Protein AF-A0A382TV69-F1 (afdb_monomer)

Foldseek 3Di:
DDDDDDDPPDDPPPPPCPDPPVQADADPVREHDFFPFPFPVNDDQFWFFAQDPQNVPADVVGDGDDGGTRTDGPVDDGDDGHHDDDDLVVVDDPVCVVPPVDPVVQVVSQVVRCQVRVCVRVVDHPVPDPDDDDGDTDDD

Radius of gyration: 22.41 Å; Cα contacts (8 Å, |Δi|>4): 155; chains: 1; bounding box: 39×82×54 Å

Secondary structure (DSSP, 8-state):
----------------------PPPB-TTS-B---S-EETTT--TT-EEEPPHHHHTPPTTS-----EEEE--TTS--SEE------GGGTS-HHHHSS---HHHHHHHHHHHHHHHHHHHHSS-TTT--PPP-------

Sequence (140 aa):
MIRPRTVIYMLIAVFVACGFVDDADRAESGDLVSAEDSDAFSMRVGDCFDNSSDMSQAQPGGGAVVEEMAAIPCSEPHDNELFAVFNLSDRLPYLALERFPGEEGIESFSGDGCFERFESFIGISYEESTLLVRMLYPTA

Organism: NCBI:txid408172

Mean predicted aligned error: 11.65 Å

Solvent-accessible surface area (backbone atoms only — not comparable to full-atom values): 9233 Å² total; per-residue (Å²): 141,80,84,81,81,86,78,81,83,77,82,79,80,78,81,74,83,65,77,86,70,85,69,63,55,58,43,97,88,66,47,45,69,57,40,86,65,32,40,58,86,71,67,48,72,74,41,23,23,41,79,28,77,46,60,69,65,34,46,94,96,52,80,55,80,66,63,55,35,36,39,38,42,71,93,48,97,66,79,42,66,36,74,71,82,81,65,65,72,82,71,43,56,70,74,47,70,79,41,81,66,49,69,70,44,51,50,52,55,46,47,56,52,44,61,75,42,41,32,81,65,73,74,50,52,68,90,81,45,92,73,82,90,82,74,86,74,90,82,136

Structure (mmCIF, N/CA/C/O backbone):
data_AF-A0A382TV69-F1
#
_entry.id   AF-A0A382TV69-F1
#
loop_
_atom_site.group_PDB
_atom_site.id
_atom_site.type_symbol
_atom_site.label_atom_id
_atom_site.label_alt_id
_atom_site.label_comp_id
_atom_site.label_asym_id
_atom_site.label_entity_id
_atom_site.label_seq_id
_atom_site.pdbx_PDB_ins_code
_atom_site.Cartn_x
_atom_site.Cartn_y
_atom_site.Cartn_z
_atom_site.occupancy
_atom_site.B_iso_or_equiv
_atom_site.auth_seq_id
_atom_site.auth_comp_id
_atom_site.auth_asym_id
_atom_site.auth_atom_id
_atom_site.pdbx_PDB_model_num
ATOM 1 N N . MET A 1 1 ? 16.737 -66.110 33.313 1.00 41.03 1 MET A N 1
ATOM 2 C CA . MET A 1 1 ? 17.701 -65.006 33.528 1.00 41.03 1 MET A CA 1
ATOM 3 C C . MET A 1 1 ? 18.198 -64.533 32.169 1.00 41.03 1 MET A C 1
ATOM 5 O O . MET A 1 1 ? 19.041 -65.188 31.575 1.00 41.03 1 MET A O 1
ATOM 9 N N . ILE A 1 2 ? 17.610 -63.458 31.641 1.00 48.91 2 ILE A N 1
ATOM 10 C CA . ILE A 1 2 ? 17.919 -62.869 30.328 1.00 48.91 2 ILE A CA 1
ATOM 11 C C . ILE A 1 2 ? 18.450 -61.462 30.621 1.00 48.91 2 ILE A C 1
ATOM 13 O O . ILE A 1 2 ? 17.760 -60.678 31.267 1.00 48.91 2 ILE A O 1
ATOM 17 N N . ARG A 1 3 ? 19.699 -61.167 30.240 1.00 52.31 3 ARG A N 1
ATOM 18 C CA . ARG A 1 3 ? 20.312 -59.840 30.427 1.00 52.31 3 ARG A CA 1
ATOM 19 C C . ARG A 1 3 ? 19.644 -58.828 29.479 1.00 52.31 3 ARG A C 1
ATOM 21 O O . ARG A 1 3 ? 19.656 -59.086 28.273 1.00 52.31 3 ARG A O 1
ATOM 28 N N . PRO A 1 4 ? 19.088 -57.701 29.964 1.00 51.34 4 PRO A N 1
ATOM 29 C CA . PRO A 1 4 ? 18.560 -56.664 29.087 1.00 51.34 4 PRO A CA 1
ATOM 30 C C . PRO A 1 4 ? 19.718 -55.968 28.363 1.00 51.34 4 PRO A C 1
ATOM 32 O O . PRO A 1 4 ? 20.717 -55.584 28.969 1.00 51.34 4 PRO A O 1
ATOM 35 N N . ARG A 1 5 ? 19.597 -55.861 27.039 1.00 55.62 5 ARG A N 1
ATOM 36 C CA . ARG A 1 5 ? 20.531 -55.132 26.182 1.00 55.62 5 ARG A CA 1
ATOM 37 C C . ARG A 1 5 ? 20.309 -53.637 26.410 1.00 55.62 5 ARG A C 1
ATOM 39 O O . ARG A 1 5 ? 19.260 -53.121 26.045 1.00 55.62 5 ARG A O 1
ATOM 46 N N . THR A 1 6 ? 21.274 -52.966 27.030 1.00 50.75 6 THR A N 1
ATOM 47 C CA . THR A 1 6 ? 21.299 -51.508 27.175 1.00 50.75 6 THR A CA 1
ATOM 48 C C . THR A 1 6 ? 21.385 -50.876 25.787 1.00 50.75 6 THR A C 1
ATOM 50 O O . THR A 1 6 ? 22.434 -50.922 25.148 1.00 50.75 6 THR A O 1
ATOM 53 N N . VAL A 1 7 ? 20.273 -50.334 25.292 1.00 54.97 7 VAL A N 1
ATOM 54 C CA . VAL A 1 7 ? 20.245 -49.529 24.067 1.00 54.97 7 VAL A CA 1
ATOM 55 C C . VAL A 1 7 ? 20.576 -48.098 24.477 1.00 54.97 7 VAL A C 1
ATOM 57 O O . VAL A 1 7 ? 19.777 -47.427 25.125 1.00 54.97 7 VAL A O 1
ATOM 60 N N . ILE A 1 8 ? 21.795 -47.663 24.165 1.00 56.03 8 ILE A N 1
ATOM 61 C CA . ILE A 1 8 ? 22.240 -46.279 24.335 1.00 56.03 8 ILE A CA 1
ATOM 62 C C . ILE A 1 8 ? 21.606 -45.482 23.191 1.00 56.03 8 ILE A C 1
ATOM 64 O O . ILE A 1 8 ? 22.051 -45.580 22.049 1.00 56.03 8 ILE A O 1
ATOM 68 N N . TYR A 1 9 ? 20.539 -44.737 23.479 1.00 47.44 9 TYR A N 1
ATOM 69 C CA . TYR A 1 9 ? 19.987 -43.764 22.539 1.00 47.44 9 TYR A CA 1
ATOM 70 C C . TYR A 1 9 ? 20.957 -42.582 22.457 1.00 47.44 9 TYR A C 1
ATOM 72 O O . TYR A 1 9 ? 21.013 -41.741 23.351 1.00 47.44 9 TYR A O 1
ATOM 80 N N . MET A 1 10 ? 21.780 -42.564 21.410 1.00 49.72 10 MET A N 1
ATOM 81 C CA . MET A 1 10 ? 22.646 -41.434 21.095 1.00 49.72 10 MET A CA 1
ATOM 82 C C . MET A 1 10 ? 21.765 -40.283 20.590 1.00 49.72 10 MET A C 1
ATOM 84 O O . MET A 1 10 ? 21.043 -40.434 19.606 1.00 49.72 10 MET A O 1
ATOM 88 N N . LEU A 1 11 ? 21.803 -39.159 21.308 1.00 52.38 11 LEU A N 1
ATOM 89 C CA . LEU A 1 11 ? 21.177 -37.887 20.951 1.00 52.38 11 LEU A CA 1
ATOM 90 C C . LEU A 1 11 ? 21.610 -37.456 19.543 1.00 52.38 11 LEU A C 1
ATOM 92 O O . LEU A 1 11 ? 22.775 -37.124 19.333 1.00 52.38 11 LEU A O 1
ATOM 96 N N . ILE A 1 12 ? 20.669 -37.404 18.601 1.00 55.09 12 ILE A N 1
ATOM 97 C CA . ILE A 1 12 ? 20.828 -36.600 17.389 1.00 55.09 12 ILE A CA 1
ATOM 98 C C . ILE A 1 12 ? 20.207 -35.243 17.713 1.00 55.09 12 ILE A C 1
ATOM 100 O O . ILE A 1 12 ? 19.005 -35.043 17.558 1.00 55.09 12 ILE A O 1
ATOM 104 N N . ALA A 1 13 ? 21.024 -34.319 18.216 1.00 55.62 13 ALA A N 1
ATOM 105 C CA . ALA A 1 13 ? 20.679 -32.908 18.166 1.00 55.62 13 ALA A CA 1
ATOM 106 C C . ALA A 1 13 ? 20.766 -32.490 16.693 1.00 55.62 13 ALA A C 1
ATOM 108 O O . ALA A 1 13 ? 21.853 -32.242 16.172 1.00 55.62 13 ALA A O 1
ATOM 109 N N . VAL A 1 14 ? 19.631 -32.497 15.994 1.00 52.53 14 VAL A N 1
ATOM 110 C CA . VAL A 1 14 ? 19.541 -31.894 14.666 1.00 52.53 14 VAL A CA 1
ATOM 111 C C . VAL A 1 14 ? 19.596 -30.385 14.883 1.00 52.53 14 VAL A C 1
ATOM 113 O O . VAL A 1 14 ? 18.590 -29.752 15.184 1.00 52.53 14 VAL A O 1
ATOM 116 N N . PHE A 1 15 ? 20.792 -29.813 14.778 1.00 50.78 15 PHE A N 1
ATOM 117 C CA . PHE A 1 15 ? 20.964 -28.374 14.618 1.00 50.78 15 PHE A CA 1
ATOM 118 C C . PHE A 1 15 ? 20.498 -28.019 13.200 1.00 50.78 15 PHE A C 1
ATOM 120 O O . PHE A 1 15 ? 21.290 -27.962 12.260 1.00 50.78 15 PHE A O 1
ATOM 127 N N . VAL A 1 16 ? 19.185 -27.854 13.022 1.00 61.22 16 VAL A N 1
ATOM 128 C CA . VAL A 1 16 ? 18.656 -27.138 11.861 1.00 61.22 16 VAL A CA 1
ATOM 129 C C . VAL A 1 16 ? 18.934 -25.665 12.125 1.00 61.22 16 VAL A C 1
ATOM 131 O O . VAL A 1 16 ? 18.150 -24.980 12.769 1.00 61.22 16 VAL A O 1
ATOM 134 N N . ALA A 1 17 ? 20.083 -25.187 11.657 1.00 55.72 17 ALA A N 1
ATOM 135 C CA . ALA A 1 17 ? 20.299 -23.764 11.445 1.00 55.72 17 ALA A CA 1
ATOM 136 C C . ALA A 1 17 ? 19.480 -23.338 10.213 1.00 55.72 17 ALA A C 1
ATOM 138 O O . ALA A 1 17 ? 20.026 -23.103 9.138 1.00 55.72 17 ALA A O 1
ATOM 139 N N . CYS A 1 18 ? 18.152 -23.319 10.344 1.00 51.50 18 CYS A N 1
ATOM 140 C CA . CYS A 1 18 ? 17.340 -22.430 9.524 1.00 51.50 18 CYS A CA 1
ATOM 141 C C . CYS A 1 18 ? 17.594 -21.036 10.089 1.00 51.50 18 CYS A C 1
ATOM 143 O O . CYS A 1 18 ? 17.566 -20.867 11.307 1.00 51.50 18 CYS A O 1
ATOM 145 N N . GLY A 1 19 ? 17.956 -20.092 9.220 1.00 44.88 19 GLY A N 1
ATOM 146 C CA . GLY A 1 19 ? 18.235 -18.720 9.619 1.00 44.88 19 GLY A CA 1
ATOM 147 C C . GLY A 1 19 ? 17.136 -18.204 10.538 1.00 44.88 19 GLY A C 1
ATOM 148 O O . GLY A 1 19 ? 15.959 -18.466 10.298 1.00 44.88 19 GLY A O 1
ATOM 149 N N . PHE A 1 20 ? 17.544 -17.517 11.598 1.00 47.50 20 PHE A N 1
ATOM 150 C CA . PHE A 1 20 ? 16.649 -16.651 12.341 1.00 47.50 20 PHE A CA 1
ATOM 151 C C . PHE A 1 20 ? 16.205 -15.562 11.361 1.00 47.50 20 PHE A C 1
ATOM 153 O O . PHE A 1 20 ? 16.911 -14.588 11.133 1.00 47.50 20 PHE A O 1
ATOM 160 N N . VAL A 1 21 ? 15.113 -15.834 10.653 1.00 52.97 21 VAL A N 1
ATOM 161 C CA . VAL A 1 21 ? 14.212 -14.790 10.197 1.00 52.97 21 VAL A CA 1
ATOM 162 C C . VAL A 1 21 ? 13.468 -14.435 11.473 1.00 52.97 21 VAL A C 1
ATOM 164 O O . VAL A 1 21 ? 12.752 -15.290 11.997 1.00 52.97 21 VAL A O 1
ATOM 167 N N . ASP A 1 22 ? 13.742 -13.262 12.035 1.00 54.28 22 ASP A N 1
ATOM 168 C CA . ASP A 1 22 ? 12.869 -12.670 13.045 1.00 54.28 22 ASP A CA 1
ATOM 169 C C . ASP A 1 22 ? 11.506 -12.465 12.359 1.00 54.28 22 ASP A C 1
ATOM 171 O O . ASP A 1 22 ? 11.298 -11.503 11.626 1.00 54.28 22 ASP A O 1
ATOM 175 N N . ASP A 1 23 ? 10.618 -13.460 12.455 1.00 59.31 23 ASP A N 1
ATOM 176 C CA . ASP A 1 23 ? 9.214 -13.288 12.078 1.00 59.31 23 ASP A CA 1
ATOM 177 C C . ASP A 1 23 ? 8.591 -12.453 13.193 1.00 59.31 23 ASP A C 1
ATOM 179 O O . ASP A 1 23 ? 8.767 -12.775 14.370 1.00 59.31 23 ASP A O 1
ATOM 183 N N . ALA A 1 24 ? 7.900 -11.378 12.825 1.00 68.81 24 ALA A N 1
ATOM 184 C CA . ALA A 1 24 ? 7.227 -10.526 13.791 1.00 68.81 24 ALA A CA 1
ATOM 185 C C . ALA A 1 24 ? 6.296 -11.356 14.698 1.00 68.81 24 ALA A C 1
ATOM 187 O O . ALA A 1 24 ? 5.618 -12.276 14.226 1.00 68.81 24 ALA A O 1
ATOM 188 N N . ASP A 1 25 ? 6.256 -11.037 15.994 1.00 73.38 25 ASP A N 1
ATOM 189 C CA . ASP A 1 25 ? 5.463 -11.782 16.974 1.00 73.38 25 ASP A CA 1
ATOM 190 C C . ASP A 1 25 ? 3.964 -11.702 16.635 1.00 73.38 25 ASP A C 1
ATOM 192 O O . ASP A 1 25 ? 3.361 -10.623 16.606 1.00 73.38 25 ASP A O 1
ATOM 196 N N . ARG A 1 26 ? 3.342 -12.864 16.383 1.00 78.56 26 ARG A N 1
ATOM 197 C CA . ARG A 1 26 ? 1.942 -12.986 15.935 1.00 78.56 26 ARG A CA 1
ATOM 198 C C . ARG A 1 26 ? 1.070 -13.789 16.890 1.00 78.56 26 ARG A C 1
ATOM 200 O O . ARG A 1 26 ? 1.485 -14.804 17.450 1.00 78.56 26 ARG A O 1
ATOM 207 N N . ALA A 1 27 ? -0.174 -13.345 17.038 1.00 69.50 27 ALA A N 1
ATOM 208 C CA . ALA A 1 27 ? -1.217 -14.039 17.774 1.00 69.50 27 ALA A CA 1
ATOM 209 C C . ALA A 1 27 ? -1.699 -15.268 16.993 1.00 69.50 27 ALA A C 1
ATOM 211 O O . ALA A 1 27 ? -1.467 -15.408 15.793 1.00 69.50 27 ALA A O 1
ATOM 212 N N . GLU A 1 28 ? -2.453 -16.145 17.660 1.00 71.88 28 GLU A N 1
ATOM 213 C CA . GLU A 1 28 ? -3.103 -17.286 17.000 1.00 71.88 28 GLU A CA 1
ATOM 214 C C . GLU A 1 28 ? -4.068 -16.841 15.882 1.00 71.88 28 GLU A C 1
ATOM 216 O O . GLU A 1 28 ? -4.246 -17.559 14.900 1.00 71.88 28 GLU A O 1
ATOM 221 N N . SER A 1 29 ? -4.652 -15.643 15.998 1.00 69.56 29 SER A N 1
ATOM 222 C CA . SER A 1 29 ? -5.494 -15.034 14.961 1.00 69.56 29 SER A CA 1
ATOM 223 C C . SER A 1 29 ? -4.724 -14.616 13.703 1.00 69.56 29 SER A C 1
ATOM 225 O O . SER A 1 29 ? -5.347 -14.431 12.661 1.00 69.56 29 SER A O 1
ATOM 227 N N . GLY A 1 30 ? -3.393 -14.510 13.776 1.00 71.12 30 GLY A N 1
ATOM 228 C CA . GLY A 1 30 ? -2.520 -14.004 12.712 1.00 71.12 30 GLY A CA 1
ATOM 229 C C . GLY A 1 30 ? -2.105 -12.539 12.885 1.00 71.12 30 GLY A C 1
ATOM 230 O O . GLY A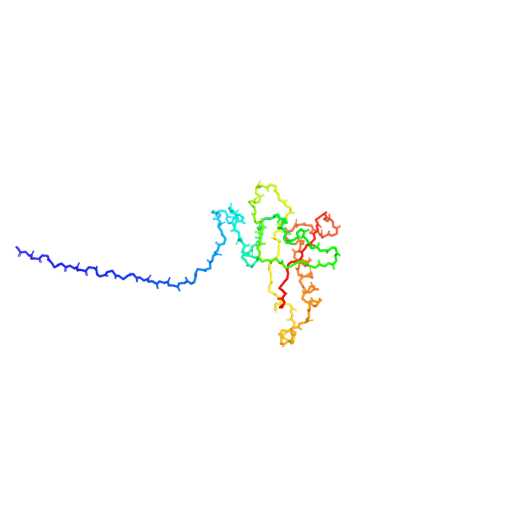 1 30 ? -1.137 -12.116 12.248 1.00 71.12 30 GLY A O 1
ATOM 231 N N . ASP A 1 31 ? -2.779 -11.811 13.778 1.00 67.19 31 ASP A N 1
ATOM 232 C CA . ASP A 1 31 ? -2.521 -10.396 14.061 1.00 67.19 31 ASP A CA 1
ATOM 233 C C . ASP A 1 31 ? -1.166 -10.194 14.755 1.00 67.19 31 ASP A C 1
ATOM 235 O O . ASP A 1 31 ? -0.733 -11.038 15.546 1.00 67.19 31 ASP A O 1
ATOM 239 N N . LEU A 1 32 ? -0.508 -9.063 14.494 1.00 73.25 32 LEU A N 1
ATOM 240 C CA . LEU A 1 32 ? 0.720 -8.661 15.190 1.00 73.25 32 LEU A CA 1
ATOM 241 C C . LEU A 1 32 ? 0.435 -8.322 16.661 1.00 73.25 32 LEU A C 1
ATOM 243 O O . LEU A 1 32 ? -0.537 -7.629 16.963 1.00 73.25 32 LEU A O 1
ATOM 247 N N . VAL A 1 33 ? 1.268 -8.830 17.581 1.00 64.50 33 VAL A N 1
ATOM 248 C CA . VAL A 1 33 ? 1.054 -8.711 19.042 1.00 64.50 33 VAL A CA 1
ATOM 249 C C . VAL A 1 33 ? 1.860 -7.572 19.664 1.00 64.50 33 VAL A C 1
ATOM 251 O O . 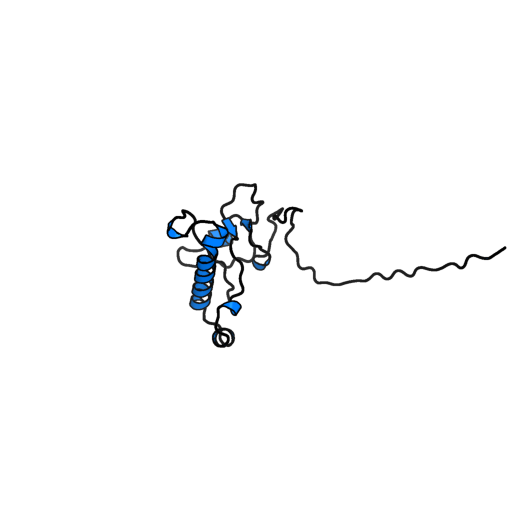VAL A 1 33 ? 1.415 -7.005 20.662 1.00 64.50 33 VAL A O 1
ATOM 254 N N . SER A 1 34 ? 3.009 -7.198 19.092 1.00 61.44 34 SER A N 1
ATOM 255 C CA . SER A 1 34 ? 3.733 -5.987 19.495 1.00 61.44 34 SER A CA 1
ATOM 256 C C . SER A 1 34 ? 4.676 -5.444 18.422 1.00 61.44 34 SER A C 1
ATOM 258 O O . SER A 1 34 ? 5.118 -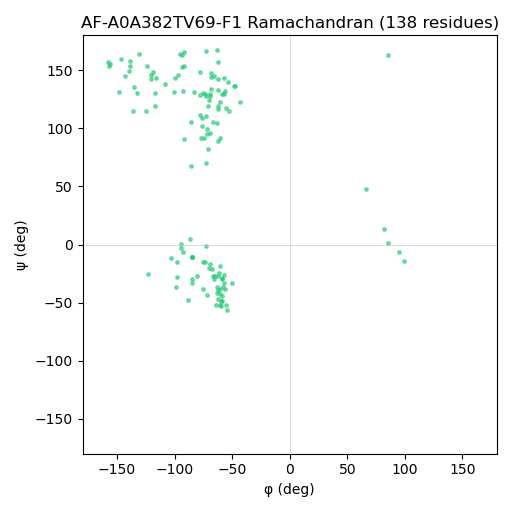6.157 17.525 1.00 61.44 34 SER A O 1
ATOM 260 N N . ALA A 1 35 ? 4.947 -4.147 18.574 1.00 55.66 35 ALA A N 1
ATOM 261 C CA . ALA A 1 35 ? 5.561 -3.218 17.629 1.00 55.66 35 ALA A CA 1
ATOM 262 C C . ALA A 1 35 ? 7.095 -3.175 17.637 1.00 55.66 35 ALA A C 1
ATOM 264 O O . ALA A 1 35 ? 7.660 -2.282 17.013 1.00 55.66 35 ALA A O 1
ATOM 265 N N . GLU A 1 36 ? 7.770 -4.025 18.412 1.00 53.66 36 GLU A N 1
ATOM 266 C CA . GLU A 1 36 ? 9.232 -3.957 18.492 1.00 53.66 36 GLU A CA 1
ATOM 267 C C . GLU A 1 36 ? 9.807 -4.593 17.217 1.00 53.66 36 GLU A C 1
ATOM 269 O O . GLU A 1 36 ? 9.974 -5.805 17.121 1.00 53.66 36 GLU A O 1
ATOM 274 N N . ASP A 1 37 ? 10.020 -3.727 16.224 1.00 54.62 37 ASP A N 1
ATOM 275 C CA . ASP A 1 37 ? 10.824 -3.923 15.020 1.00 54.62 37 ASP A CA 1
ATOM 276 C C . ASP A 1 37 ? 10.283 -4.972 14.039 1.00 54.62 37 ASP A C 1
ATOM 278 O O . ASP A 1 37 ? 11.017 -5.818 13.523 1.00 54.62 37 ASP A O 1
ATOM 282 N N . SER A 1 38 ? 8.984 -4.907 13.715 1.00 69.56 38 SER A N 1
ATOM 283 C CA . SER A 1 38 ? 8.508 -5.614 12.523 1.00 69.56 38 SER A CA 1
ATOM 284 C C . SER A 1 38 ? 9.118 -4.951 11.289 1.00 69.56 38 SER A C 1
ATOM 286 O O . SER A 1 38 ? 8.719 -3.849 10.901 1.00 69.56 38 SER A O 1
ATOM 288 N N . ASP A 1 39 ? 10.101 -5.628 10.700 1.00 83.88 39 ASP A N 1
ATOM 289 C CA . ASP A 1 39 ? 10.726 -5.268 9.431 1.00 83.88 39 ASP A CA 1
ATOM 290 C C . ASP A 1 39 ? 9.645 -4.968 8.380 1.00 83.88 39 ASP A C 1
ATOM 292 O O . ASP A 1 39 ? 8.652 -5.699 8.267 1.00 83.88 39 ASP A O 1
ATOM 296 N N . ALA A 1 40 ? 9.821 -3.897 7.606 1.00 85.00 40 ALA A N 1
ATOM 297 C CA . ALA A 1 40 ? 8.831 -3.444 6.631 1.00 85.00 40 ALA A CA 1
ATOM 298 C C . ALA A 1 40 ? 8.468 -4.519 5.589 1.00 85.00 40 ALA A C 1
ATOM 300 O O . ALA A 1 40 ? 7.347 -4.527 5.075 1.00 85.00 40 ALA A O 1
ATOM 301 N N . PHE A 1 41 ? 9.369 -5.466 5.308 1.00 85.75 41 PHE A N 1
ATOM 302 C CA . PHE A 1 41 ? 9.128 -6.593 4.407 1.00 85.75 41 PHE A CA 1
ATOM 303 C C . PHE A 1 41 ? 8.443 -7.791 5.084 1.00 85.75 41 PHE A C 1
ATOM 305 O O . PHE A 1 41 ? 7.990 -8.701 4.386 1.00 85.75 41 PHE A O 1
ATOM 312 N N . SER A 1 42 ? 8.333 -7.810 6.414 1.00 86.19 42 SER A N 1
ATOM 313 C CA . SER A 1 42 ? 7.633 -8.856 7.179 1.00 86.19 42 SER A CA 1
ATOM 314 C C . SER A 1 42 ? 6.120 -8.623 7.318 1.00 86.19 42 SER A C 1
ATOM 316 O O . SER A 1 42 ? 5.383 -9.529 7.734 1.00 86.19 42 SER A O 1
ATOM 318 N N . MET A 1 43 ? 5.652 -7.426 6.949 1.00 86.94 43 MET A N 1
ATOM 319 C CA . MET A 1 43 ? 4.245 -7.035 7.016 1.00 86.94 43 MET A CA 1
ATOM 320 C C . MET A 1 43 ? 3.378 -7.846 6.046 1.00 86.94 43 MET A C 1
ATOM 322 O O . MET A 1 43 ? 3.780 -8.200 4.934 1.00 86.94 43 MET A O 1
ATOM 326 N N . ARG A 1 44 ? 2.147 -8.132 6.463 1.00 90.56 44 ARG A N 1
ATOM 327 C CA . ARG A 1 44 ? 1.170 -8.944 5.735 1.00 90.56 44 ARG A CA 1
ATOM 328 C C . ARG A 1 44 ? -0.117 -8.158 5.535 1.00 90.56 44 ARG A C 1
ATOM 330 O O . ARG A 1 44 ? -0.438 -7.243 6.285 1.00 90.56 44 ARG A O 1
ATOM 337 N N . VAL A 1 45 ? -0.856 -8.512 4.485 1.00 94.31 45 VAL A N 1
ATOM 338 C CA . VAL A 1 45 ? -2.181 -7.927 4.244 1.00 94.31 45 VAL A CA 1
ATOM 339 C C . VAL A 1 45 ? -3.071 -8.178 5.468 1.00 94.31 45 VAL A C 1
ATOM 341 O O . VAL A 1 45 ? -3.173 -9.321 5.911 1.00 94.31 45 VAL A O 1
ATOM 344 N N . GLY A 1 46 ? -3.703 -7.122 5.978 1.00 93.06 46 GLY A N 1
ATOM 345 C CA . GLY A 1 46 ? -4.487 -7.099 7.212 1.00 93.06 46 GLY A CA 1
ATOM 346 C C . GLY A 1 46 ? -3.714 -6.635 8.451 1.00 93.06 46 GLY A C 1
ATOM 347 O O . GLY A 1 46 ? -4.325 -6.472 9.498 1.00 93.06 46 GLY A O 1
ATOM 348 N N . ASP A 1 47 ? -2.399 -6.409 8.367 1.00 92.31 47 ASP A N 1
ATOM 349 C CA . ASP A 1 47 ? -1.640 -5.874 9.501 1.00 92.31 47 ASP A CA 1
ATOM 350 C C . ASP A 1 47 ? -1.917 -4.371 9.684 1.00 92.31 47 ASP A C 1
ATOM 352 O O . ASP A 1 47 ? -1.799 -3.581 8.740 1.00 92.31 47 ASP A O 1
ATOM 356 N N . CYS A 1 48 ? -2.236 -3.980 10.919 1.00 92.81 48 CYS A N 1
ATOM 357 C CA . CYS A 1 48 ? -2.487 -2.597 11.314 1.00 92.81 48 CYS A CA 1
ATOM 358 C C . CYS A 1 48 ? -1.242 -1.954 11.935 1.00 92.81 48 CYS A C 1
ATOM 360 O O . CYS A 1 48 ? -0.441 -2.622 12.593 1.00 92.81 48 CYS A O 1
ATOM 362 N N . PHE A 1 49 ? -1.051 -0.656 11.707 1.00 90.81 49 PHE A N 1
ATOM 363 C CA . PHE A 1 49 ? 0.132 0.069 12.167 1.00 90.81 49 PHE A CA 1
ATOM 364 C C . PHE A 1 49 ? -0.113 1.575 12.283 1.00 90.81 49 PHE A C 1
ATOM 366 O O . PHE A 1 49 ? -0.924 2.163 11.560 1.00 90.81 49 PHE A O 1
ATOM 373 N N . ASP A 1 50 ? 0.657 2.209 13.159 1.00 90.56 50 ASP A N 1
ATOM 374 C CA . ASP A 1 50 ? 0.737 3.663 13.246 1.00 90.56 50 ASP A CA 1
ATOM 375 C C . ASP A 1 50 ? 1.888 4.206 12.402 1.00 90.56 50 ASP A C 1
ATOM 377 O O . ASP A 1 50 ? 2.811 3.493 12.000 1.00 90.56 50 ASP A O 1
ATOM 381 N N . ASN A 1 51 ? 1.844 5.506 12.123 1.00 86.38 51 ASN A N 1
ATOM 382 C CA . ASN A 1 51 ? 2.953 6.166 11.449 1.00 86.38 51 ASN A CA 1
ATOM 383 C C . ASN A 1 51 ? 4.213 6.079 12.323 1.00 86.38 51 ASN A C 1
ATOM 385 O O . ASN A 1 51 ? 4.263 6.658 13.411 1.00 86.38 51 ASN A O 1
ATOM 389 N N . SER A 1 52 ? 5.249 5.394 11.830 1.00 81.12 52 SER A N 1
ATOM 390 C CA . SER A 1 52 ? 6.548 5.364 12.504 1.00 81.12 52 SER A CA 1
ATOM 391 C C . SER A 1 52 ? 7.170 6.765 12.557 1.00 81.12 52 SER A C 1
ATOM 393 O O . SER A 1 52 ? 6.723 7.706 11.880 1.00 81.12 52 SER A O 1
ATOM 395 N N . SER A 1 53 ? 8.225 6.930 13.362 1.00 79.19 53 SER A N 1
ATOM 396 C CA . SER A 1 53 ? 8.972 8.190 13.394 1.00 79.19 53 SER A CA 1
ATOM 397 C C . SER A 1 53 ? 9.479 8.573 12.009 1.00 79.19 53 SER A C 1
ATOM 399 O O . SER A 1 53 ? 9.400 9.743 11.654 1.00 79.19 53 SER A O 1
ATOM 401 N N . ASP A 1 54 ? 9.921 7.605 11.209 1.00 80.62 54 ASP A N 1
ATOM 402 C CA . ASP A 1 54 ? 10.462 7.862 9.875 1.00 80.62 54 ASP A CA 1
ATOM 403 C C . ASP A 1 54 ? 9.362 8.261 8.890 1.00 80.62 54 ASP A C 1
ATOM 405 O O . ASP A 1 54 ? 9.497 9.258 8.177 1.00 80.62 54 ASP A O 1
ATOM 409 N N . MET A 1 55 ? 8.217 7.570 8.925 1.00 81.25 55 MET A N 1
ATOM 410 C CA . MET A 1 55 ? 7.044 7.924 8.116 1.00 81.25 55 MET A CA 1
ATOM 411 C C . MET A 1 55 ? 6.528 9.329 8.433 1.00 81.25 55 MET A C 1
ATOM 413 O O . MET A 1 55 ? 6.141 10.077 7.536 1.00 81.25 55 MET A O 1
ATOM 417 N N . SER A 1 56 ? 6.558 9.712 9.709 1.00 77.50 56 SER A N 1
ATOM 418 C CA . SER A 1 56 ? 6.083 11.017 10.173 1.00 77.50 56 SER A CA 1
ATOM 419 C C . SER A 1 56 ? 6.980 12.181 9.737 1.00 77.50 56 SER A C 1
ATOM 421 O O . SER A 1 56 ? 6.531 13.326 9.726 1.00 77.50 56 SER A O 1
ATOM 423 N N . GLN A 1 57 ? 8.238 11.909 9.377 1.00 73.69 57 GLN A N 1
ATOM 424 C CA . GLN A 1 57 ? 9.197 12.913 8.902 1.00 73.69 57 GLN A CA 1
ATOM 425 C C . GLN A 1 57 ? 9.232 13.029 7.371 1.00 73.69 57 GLN A C 1
ATOM 427 O O . GLN A 1 57 ? 9.990 13.845 6.840 1.00 73.69 57 GLN A O 1
ATOM 432 N N . ALA A 1 58 ? 8.422 12.243 6.652 1.00 69.75 58 ALA A N 1
ATOM 433 C CA . ALA A 1 58 ? 8.308 12.349 5.205 1.00 69.75 58 ALA A CA 1
ATOM 434 C C . ALA A 1 58 ? 7.816 13.751 4.808 1.00 69.75 58 ALA A C 1
ATOM 436 O O . ALA A 1 58 ? 6.758 14.225 5.230 1.00 69.75 58 ALA A O 1
ATOM 437 N N . GLN A 1 59 ? 8.606 14.435 3.982 1.00 58.88 59 GLN A N 1
ATOM 438 C CA . GLN A 1 59 ? 8.282 15.777 3.512 1.00 58.88 59 GLN A CA 1
ATOM 439 C C . GLN A 1 59 ? 7.064 15.720 2.569 1.00 58.88 59 GLN A C 1
ATOM 441 O O . GLN A 1 59 ? 6.967 14.791 1.768 1.00 58.88 59 GLN A O 1
ATOM 446 N N . PRO A 1 60 ? 6.154 16.712 2.567 1.00 51.84 60 PRO A N 1
ATOM 447 C CA . PRO A 1 60 ? 5.071 16.756 1.587 1.00 51.84 60 PRO A CA 1
ATOM 448 C C . PRO A 1 60 ? 5.608 16.707 0.146 1.00 51.84 60 PRO A C 1
ATOM 450 O O . PRO A 1 60 ? 6.337 17.605 -0.274 1.00 51.84 60 PRO A O 1
ATOM 453 N N . GLY A 1 61 ? 5.246 15.661 -0.604 1.00 56.84 61 GLY A N 1
ATOM 454 C CA . GLY A 1 61 ? 5.751 15.418 -1.962 1.00 56.84 61 GLY A CA 1
ATOM 455 C C . GLY A 1 61 ? 7.128 14.743 -2.033 1.00 56.84 61 GLY A C 1
ATOM 456 O O . GLY A 1 61 ? 7.733 14.745 -3.100 1.00 56.84 61 GLY A O 1
ATOM 457 N N . GLY A 1 62 ? 7.630 14.199 -0.922 1.00 63.53 62 GLY A N 1
ATOM 458 C CA . GLY A 1 62 ? 8.819 13.349 -0.857 1.00 63.53 62 GLY A CA 1
ATOM 459 C C . GLY A 1 62 ? 8.555 12.064 -0.066 1.00 63.53 62 GLY A C 1
ATOM 460 O O . GLY A 1 62 ? 7.566 11.961 0.660 1.00 63.53 62 GLY A O 1
ATOM 461 N N . GLY A 1 63 ? 9.440 11.080 -0.220 1.00 70.00 63 GLY A N 1
ATOM 462 C CA . GLY A 1 63 ? 9.418 9.837 0.554 1.00 70.00 63 GLY A CA 1
ATOM 463 C C . GLY A 1 63 ? 10.267 9.911 1.827 1.00 70.00 63 GLY A C 1
ATOM 464 O O . GLY A 1 63 ? 11.109 10.799 1.981 1.00 70.00 63 GLY A O 1
ATOM 465 N N . ALA A 1 64 ? 10.065 8.947 2.720 1.00 80.50 64 ALA A N 1
ATOM 466 C CA . ALA A 1 64 ? 11.004 8.591 3.780 1.00 80.50 64 ALA A CA 1
ATOM 467 C C . ALA A 1 64 ? 11.429 7.133 3.578 1.00 80.50 64 ALA A C 1
ATOM 469 O O . ALA A 1 64 ? 10.647 6.327 3.071 1.00 80.50 64 ALA A O 1
ATOM 470 N N . VAL A 1 65 ? 12.664 6.803 3.955 1.00 84.50 65 VAL A N 1
ATOM 471 C CA . VAL A 1 65 ? 13.088 5.402 4.042 1.00 84.50 65 VAL A CA 1
ATOM 472 C C . VAL A 1 65 ? 12.523 4.846 5.339 1.00 84.50 65 VAL A C 1
ATOM 474 O O . VAL A 1 65 ? 12.677 5.473 6.383 1.00 84.50 65 VAL A O 1
ATOM 477 N N . VAL A 1 66 ? 11.845 3.707 5.247 1.00 85.62 66 VAL A N 1
ATOM 478 C CA . VAL A 1 66 ? 11.211 3.030 6.377 1.00 85.62 66 VAL A CA 1
ATOM 479 C C . VAL A 1 66 ? 11.749 1.608 6.398 1.00 85.62 66 VAL A C 1
ATOM 481 O O . VAL A 1 66 ? 11.527 0.859 5.448 1.00 85.62 66 VAL A O 1
ATOM 484 N N . GLU A 1 67 ? 12.484 1.264 7.450 1.00 84.44 67 GLU A N 1
ATOM 485 C CA . GLU A 1 67 ? 12.999 -0.095 7.672 1.00 84.44 67 GLU A CA 1
ATOM 486 C C . GLU A 1 67 ? 12.109 -0.854 8.663 1.00 84.44 67 GLU A C 1
ATOM 488 O O . GLU A 1 67 ? 11.824 -2.034 8.473 1.00 84.44 67 GLU A O 1
ATOM 493 N N . GLU A 1 68 ? 11.589 -0.142 9.664 1.00 84.25 68 GLU A N 1
ATOM 494 C CA . GLU A 1 68 ? 10.768 -0.683 10.743 1.00 84.25 68 GLU A CA 1
ATOM 495 C C . GLU A 1 68 ? 9.350 -0.104 10.708 1.00 84.25 68 GLU A C 1
ATOM 497 O O . GLU A 1 68 ? 9.124 1.080 10.424 1.00 84.25 68 GLU A O 1
ATOM 502 N N . MET A 1 69 ? 8.382 -0.954 11.036 1.00 85.56 69 MET A N 1
ATOM 503 C CA . MET A 1 69 ? 6.967 -0.605 11.103 1.00 85.56 69 MET A CA 1
ATOM 504 C C . MET A 1 69 ? 6.501 -0.566 12.555 1.00 85.56 69 MET A C 1
ATOM 506 O O . MET A 1 69 ? 6.812 -1.455 13.343 1.00 85.56 69 MET A O 1
ATOM 510 N N . ALA A 1 70 ? 5.693 0.438 12.898 1.00 88.00 70 ALA A N 1
ATOM 511 C CA . ALA A 1 70 ? 5.064 0.541 14.212 1.00 88.00 70 ALA A CA 1
ATOM 512 C C . ALA A 1 70 ? 3.752 -0.262 14.236 1.00 88.00 70 ALA A C 1
ATOM 514 O O . ALA A 1 70 ? 2.658 0.305 14.263 1.00 88.00 70 ALA A O 1
ATOM 515 N N . ALA A 1 71 ? 3.870 -1.589 14.148 1.00 87.62 71 ALA A N 1
ATOM 516 C CA . ALA A 1 71 ? 2.728 -2.495 14.144 1.00 87.62 71 ALA A CA 1
ATOM 517 C C . ALA A 1 71 ? 1.917 -2.418 15.442 1.00 87.62 71 ALA A C 1
ATOM 519 O O . ALA A 1 71 ? 2.468 -2.331 16.535 1.00 87.62 71 ALA A O 1
ATOM 520 N N . ILE A 1 72 ? 0.597 -2.510 15.333 1.00 86.75 72 ILE A N 1
ATOM 521 C CA . ILE A 1 72 ? -0.316 -2.461 16.475 1.00 86.75 72 ILE A CA 1
ATOM 522 C C . ILE A 1 72 ? -1.477 -3.435 16.235 1.00 86.75 72 ILE A C 1
ATOM 524 O O . ILE A 1 72 ? -1.903 -3.600 15.087 1.00 86.75 72 ILE A O 1
ATOM 528 N N . PRO A 1 73 ? -2.014 -4.109 17.270 1.00 87.62 73 PRO A N 1
ATOM 529 C CA . PRO A 1 73 ? -3.165 -4.980 17.078 1.00 87.62 73 PRO A CA 1
ATOM 530 C C . PRO A 1 73 ? -4.337 -4.219 16.447 1.00 87.62 73 PRO A C 1
ATOM 532 O O . PRO A 1 73 ? -4.737 -3.171 16.946 1.00 87.62 73 PRO A O 1
ATOM 535 N N . CYS A 1 74 ? -4.962 -4.774 15.407 1.00 89.62 74 CYS A N 1
ATOM 536 C CA . CYS A 1 74 ? -6.082 -4.123 14.712 1.00 89.62 74 CYS A CA 1
ATOM 537 C C . CYS A 1 74 ? -7.306 -3.841 15.604 1.00 89.62 74 CYS A C 1
ATOM 539 O O . CYS A 1 74 ? -8.158 -3.022 15.264 1.00 89.62 74 CYS A O 1
ATOM 541 N N . SER A 1 75 ? -7.419 -4.519 16.753 1.00 89.75 75 SER A N 1
ATOM 542 C CA . SER A 1 75 ? -8.442 -4.232 17.766 1.00 89.75 75 SER A CA 1
ATOM 543 C C . SER A 1 75 ? -8.187 -2.945 18.557 1.00 89.75 75 SER A C 1
ATOM 545 O O . SER A 1 75 ? -9.081 -2.479 19.268 1.00 89.75 75 SER A O 1
ATOM 547 N N . GLU A 1 76 ? -6.976 -2.402 18.484 1.00 89.19 76 GLU A N 1
ATOM 548 C CA . GLU A 1 76 ? -6.600 -1.120 19.064 1.00 89.19 76 GLU A CA 1
ATOM 549 C C . GLU A 1 76 ? -6.747 0.002 18.019 1.00 89.19 76 GLU A C 1
ATOM 551 O O . GLU A 1 76 ? -6.676 -0.261 16.814 1.00 89.19 76 GLU A O 1
ATOM 556 N N . PRO A 1 77 ? -7.002 1.256 18.441 1.00 93.38 77 PRO A N 1
ATOM 557 C CA . PRO A 1 77 ? -7.042 2.389 17.520 1.00 93.38 77 PRO A 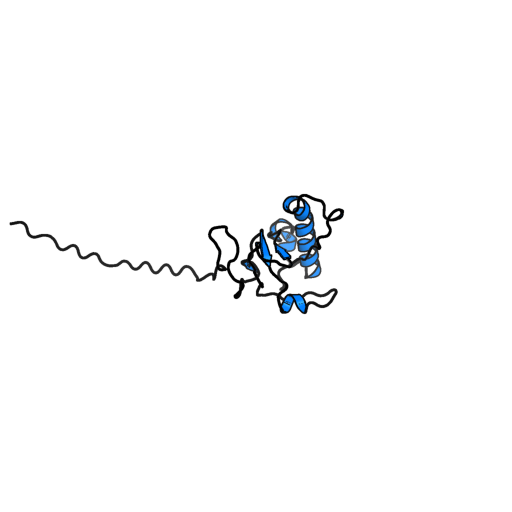CA 1
ATOM 558 C C . PRO A 1 77 ? -5.706 2.545 16.786 1.00 93.38 77 PRO A C 1
ATOM 560 O O . PRO A 1 77 ? -4.674 2.598 17.444 1.00 93.38 77 PRO A O 1
ATOM 563 N N . HIS A 1 78 ? -5.750 2.657 15.460 1.00 91.94 78 HIS A N 1
ATOM 564 C CA . HIS A 1 78 ? -4.572 2.774 14.603 1.00 91.94 78 HIS A CA 1
ATOM 565 C C . HIS A 1 78 ? -4.848 3.664 13.390 1.00 91.94 78 HIS A C 1
ATOM 567 O O . HIS A 1 78 ? -6.006 3.858 12.999 1.00 91.94 78 HIS A O 1
ATOM 573 N N . ASP A 1 79 ? -3.782 4.181 12.786 1.00 91.75 79 ASP A N 1
ATOM 574 C CA . ASP A 1 79 ? -3.871 5.077 11.630 1.00 91.75 79 ASP A CA 1
ATOM 575 C C . ASP A 1 79 ? -3.980 4.345 10.281 1.00 91.75 79 ASP A C 1
ATOM 577 O O . ASP A 1 79 ? -4.611 4.863 9.354 1.00 91.75 79 ASP A O 1
ATOM 581 N N . ASN A 1 80 ? -3.348 3.173 10.136 1.00 93.44 80 ASN A N 1
ATOM 582 C CA . ASN A 1 80 ? -3.182 2.504 8.844 1.00 93.44 80 ASN A CA 1
ATOM 583 C C . ASN A 1 80 ? -3.405 0.983 8.916 1.00 93.44 80 ASN A C 1
ATOM 585 O O . ASN A 1 80 ? -3.135 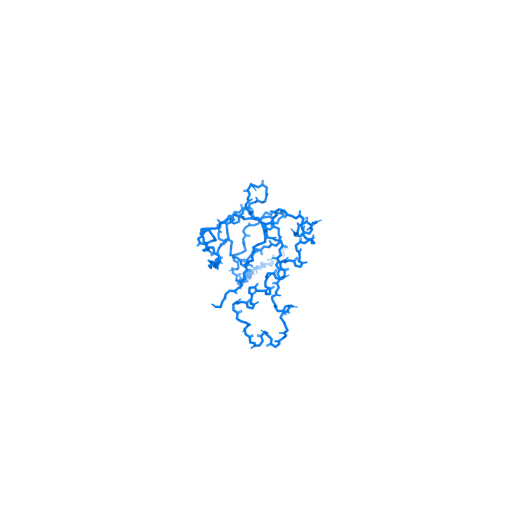0.351 9.934 1.00 93.44 80 ASN A O 1
ATOM 589 N N . GLU A 1 81 ? -3.808 0.393 7.788 1.00 94.44 81 GLU A N 1
ATOM 590 C CA . GLU A 1 81 ? -3.909 -1.057 7.580 1.00 94.44 81 GLU A CA 1
ATOM 591 C C . GLU A 1 81 ? -3.311 -1.425 6.215 1.00 94.44 81 GLU A C 1
ATOM 593 O O . GLU A 1 81 ? -3.564 -0.762 5.199 1.00 94.44 81 GLU A O 1
ATOM 598 N N . LEU A 1 82 ? -2.503 -2.485 6.167 1.00 94.81 82 LEU A N 1
ATOM 599 C CA . LEU A 1 82 ? -1.913 -2.955 4.922 1.00 94.81 82 LEU A CA 1
ATOM 600 C C . LEU A 1 82 ? -2.942 -3.737 4.104 1.00 94.81 82 LEU A C 1
ATOM 602 O O . LEU A 1 82 ? -3.302 -4.857 4.442 1.00 94.81 82 LEU A O 1
ATOM 606 N N . PHE A 1 83 ? -3.372 -3.192 2.972 1.00 96.12 83 PHE A N 1
ATOM 607 C CA . PHE A 1 83 ? -4.413 -3.827 2.153 1.00 96.12 83 PHE A CA 1
ATOM 608 C C . PHE A 1 83 ? -3.883 -4.543 0.900 1.00 96.12 83 PHE A C 1
ATOM 610 O O . PHE A 1 83 ? -4.618 -5.275 0.235 1.00 96.12 83 PHE A O 1
ATOM 617 N N . ALA A 1 84 ? -2.613 -4.334 0.539 1.00 95.50 84 ALA A N 1
ATOM 618 C CA . ALA A 1 84 ? -2.022 -4.919 -0.658 1.00 95.50 84 ALA A CA 1
ATOM 619 C C . ALA A 1 84 ? -0.525 -5.205 -0.483 1.00 95.50 84 ALA A C 1
ATOM 621 O O . ALA A 1 84 ? 0.244 -4.328 -0.105 1.00 95.50 84 ALA A O 1
ATOM 622 N N . VAL A 1 85 ? -0.119 -6.422 -0.854 1.00 93.44 85 VAL A N 1
ATOM 623 C CA . VAL A 1 85 ? 1.278 -6.831 -1.049 1.00 93.44 85 VAL A CA 1
ATOM 624 C C . VAL A 1 85 ? 1.360 -7.567 -2.382 1.00 93.44 85 VAL A C 1
ATOM 626 O O . VAL A 1 85 ? 0.543 -8.446 -2.665 1.00 93.44 85 VAL A O 1
ATOM 629 N N . PHE A 1 86 ? 2.307 -7.190 -3.234 1.00 91.69 86 PHE A N 1
ATOM 630 C CA . PHE A 1 86 ? 2.496 -7.802 -4.549 1.00 91.69 86 PHE A CA 1
ATOM 631 C C . PHE A 1 86 ? 3.932 -7.616 -5.036 1.00 91.69 86 PHE A C 1
ATOM 633 O O . PHE A 1 86 ? 4.609 -6.659 -4.664 1.00 91.69 86 PHE A O 1
ATOM 640 N N . ASN A 1 87 ? 4.386 -8.505 -5.922 1.00 88.88 87 ASN A N 1
ATOM 641 C CA . ASN A 1 87 ? 5.689 -8.352 -6.555 1.00 88.88 87 ASN A CA 1
ATOM 642 C C . ASN A 1 87 ? 5.583 -7.413 -7.758 1.00 88.88 87 ASN A C 1
ATOM 644 O O . ASN A 1 87 ? 4.750 -7.608 -8.647 1.00 88.88 87 ASN A O 1
ATOM 648 N N . LEU A 1 88 ? 6.481 -6.429 -7.845 1.00 83.44 88 LEU A N 1
ATOM 649 C CA . LEU A 1 88 ? 6.565 -5.549 -9.017 1.00 83.44 88 LEU A CA 1
ATOM 650 C C . LEU A 1 88 ? 6.905 -6.322 -10.298 1.00 83.44 88 LEU A C 1
ATOM 652 O O . LEU A 1 88 ? 6.476 -5.934 -11.383 1.00 83.44 88 LEU A O 1
ATOM 656 N N . SER A 1 89 ? 7.600 -7.457 -10.177 1.00 81.62 89 SER A N 1
ATOM 657 C CA . SER A 1 89 ? 7.905 -8.353 -11.296 1.00 81.62 89 SER A CA 1
ATOM 658 C C . SER A 1 89 ? 6.686 -8.939 -11.990 1.00 81.62 89 SER A C 1
ATOM 660 O O . SER A 1 89 ? 6.775 -9.286 -13.163 1.00 81.62 89 SER A O 1
ATOM 662 N N . ASP A 1 90 ? 5.552 -9.028 -11.300 1.00 82.06 90 ASP A N 1
ATOM 663 C CA . ASP A 1 90 ? 4.332 -9.591 -11.880 1.00 82.06 90 ASP A CA 1
ATOM 664 C C . ASP A 1 90 ? 3.671 -8.609 -12.859 1.00 82.06 90 ASP A C 1
ATOM 666 O O . ASP A 1 90 ? 2.802 -8.996 -13.642 1.00 82.06 90 ASP A O 1
ATOM 670 N N . ARG A 1 91 ? 4.078 -7.332 -12.820 1.00 69.12 91 ARG A N 1
ATOM 671 C CA . ARG A 1 91 ? 3.489 -6.246 -13.619 1.00 69.12 91 ARG A CA 1
ATOM 672 C C . ARG A 1 91 ? 4.488 -5.514 -14.501 1.00 69.12 91 ARG A C 1
ATOM 674 O O . ARG A 1 91 ? 4.111 -5.003 -15.553 1.00 69.12 91 ARG A O 1
ATOM 681 N N . LEU A 1 92 ? 5.763 -5.511 -14.131 1.00 70.81 92 LEU A N 1
ATOM 682 C CA . LEU A 1 92 ? 6.825 -5.033 -15.000 1.00 70.81 92 LEU A CA 1
ATOM 683 C C . LEU A 1 92 ? 7.012 -6.009 -16.172 1.00 70.81 92 LEU A C 1
ATOM 685 O O . LEU A 1 92 ? 7.201 -7.206 -15.946 1.00 70.81 92 LEU A O 1
ATOM 689 N N . PRO A 1 93 ? 7.005 -5.541 -17.437 1.00 66.94 93 PRO A N 1
ATOM 690 C CA . PRO A 1 93 ? 7.407 -6.397 -18.543 1.00 66.94 93 PRO A CA 1
ATOM 691 C C . PRO A 1 93 ? 8.831 -6.893 -18.278 1.00 66.94 93 PRO A C 1
ATOM 693 O O . PRO A 1 93 ? 9.658 -6.142 -17.772 1.00 66.94 93 PRO A O 1
ATOM 696 N N . TYR A 1 94 ? 9.140 -8.137 -18.646 1.00 56.72 94 TYR A N 1
ATOM 697 C CA . TYR A 1 94 ? 10.424 -8.780 -18.324 1.00 56.72 94 TYR A CA 1
ATOM 698 C C . TYR A 1 94 ? 11.652 -7.914 -18.696 1.00 56.72 94 TYR A C 1
ATOM 700 O O . TYR A 1 94 ? 12.633 -7.864 -17.962 1.00 56.72 94 TYR A O 1
ATOM 708 N N . LEU A 1 95 ? 11.554 -7.130 -19.778 1.00 53.50 95 LEU A N 1
ATOM 709 C CA . LEU A 1 95 ? 12.582 -6.174 -20.226 1.00 53.50 95 LEU A CA 1
ATOM 710 C C . LEU A 1 95 ? 12.807 -4.983 -19.266 1.00 53.50 95 LEU A C 1
ATOM 712 O O . LEU A 1 95 ? 13.898 -4.420 -19.233 1.00 53.50 95 LEU A O 1
ATOM 716 N N . ALA A 1 96 ? 11.792 -4.588 -18.494 1.00 61.22 96 ALA A N 1
ATOM 717 C CA . ALA A 1 96 ? 11.877 -3.570 -17.444 1.00 61.22 96 ALA A CA 1
ATOM 718 C C . ALA A 1 96 ? 12.362 -4.137 -16.096 1.00 61.22 96 ALA A C 1
ATOM 720 O O . ALA A 1 96 ? 12.691 -3.373 -15.199 1.00 61.22 96 ALA A O 1
ATOM 721 N N . LEU A 1 97 ? 12.447 -5.464 -15.943 1.00 61.88 97 LEU A N 1
ATOM 722 C CA . LEU A 1 97 ? 13.172 -6.0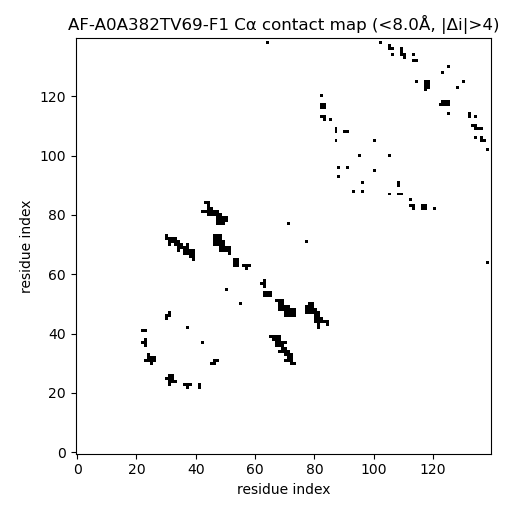86 -14.827 1.00 61.88 97 LEU A CA 1
ATOM 723 C C . LEU A 1 97 ? 14.665 -6.233 -15.139 1.00 61.88 97 LEU A C 1
ATOM 725 O O . LEU A 1 97 ? 15.493 -6.139 -14.239 1.00 61.88 97 LEU A O 1
ATOM 729 N N . GLU A 1 98 ? 15.027 -6.401 -16.417 1.00 66.69 98 GLU A N 1
ATOM 730 C CA . GLU A 1 98 ? 16.429 -6.406 -16.867 1.00 66.69 98 GLU A CA 1
ATOM 731 C C . GLU A 1 98 ? 17.106 -5.030 -16.728 1.00 66.69 98 GLU A C 1
ATOM 733 O O . GLU A 1 98 ? 18.335 -4.938 -16.665 1.00 66.69 98 GLU A O 1
ATOM 738 N N . ARG A 1 99 ? 16.319 -3.950 -16.664 1.00 74.56 99 ARG A N 1
ATOM 739 C CA . ARG A 1 99 ? 16.793 -2.592 -16.391 1.00 74.56 99 ARG A CA 1
ATOM 740 C C . ARG A 1 99 ? 15.865 -1.920 -15.391 1.00 74.56 99 ARG A C 1
ATOM 742 O O . ARG A 1 99 ? 14.735 -1.621 -15.748 1.00 74.56 99 ARG A O 1
ATOM 749 N N . PHE A 1 100 ? 16.386 -1.618 -14.200 1.00 78.62 100 PHE A N 1
ATOM 750 C CA . PHE A 1 100 ? 15.673 -0.870 -13.162 1.00 78.62 100 PHE A CA 1
ATOM 751 C C . PHE A 1 100 ? 14.926 0.339 -13.767 1.00 78.62 100 PHE A C 1
ATOM 753 O O . PHE A 1 100 ? 15.571 1.164 -14.426 1.00 78.62 100 PHE A O 1
ATOM 760 N N . PRO A 1 101 ? 13.594 0.448 -13.586 1.00 79.06 101 PRO A N 1
ATOM 761 C CA . PRO A 1 101 ? 12.768 1.435 -14.287 1.00 79.06 101 PRO A CA 1
ATOM 762 C C . PRO A 1 101 ? 12.962 2.874 -13.777 1.00 79.06 101 PRO A C 1
ATOM 764 O O . PRO A 1 101 ? 12.367 3.796 -14.327 1.00 79.06 101 PRO A O 1
ATOM 767 N N . GLY A 1 102 ? 13.816 3.074 -12.768 1.00 85.44 102 GLY A N 1
ATOM 768 C CA . GLY A 1 102 ? 13.972 4.341 -12.058 1.00 85.44 102 GLY A CA 1
ATOM 769 C C . GLY A 1 102 ? 12.951 4.481 -10.929 1.00 85.44 102 GLY A C 1
ATOM 770 O O . GLY A 1 102 ? 11.955 3.763 -10.895 1.00 85.44 102 GLY A O 1
ATOM 771 N N . GLU A 1 103 ? 13.209 5.408 -10.006 1.00 84.56 103 GLU A N 1
ATOM 772 C CA . GLU A 1 103 ? 12.374 5.632 -8.817 1.00 84.56 103 GLU A CA 1
ATOM 773 C C . GLU A 1 103 ? 10.930 6.002 -9.180 1.00 84.56 103 GLU A C 1
ATOM 775 O O . GLU A 1 103 ? 10.010 5.335 -8.727 1.00 84.56 103 GLU A O 1
ATOM 780 N N . GLU A 1 104 ? 10.736 6.957 -10.097 1.00 85.62 104 GLU A N 1
ATOM 781 C CA . GLU A 1 104 ? 9.408 7.353 -10.603 1.00 85.62 104 GLU A CA 1
ATOM 782 C C . GLU A 1 104 ? 8.653 6.169 -11.232 1.00 85.62 104 GLU A C 1
ATOM 784 O O . GLU A 1 104 ? 7.443 6.022 -11.069 1.00 85.62 104 GLU A O 1
ATOM 789 N N . GLY A 1 105 ? 9.377 5.280 -11.921 1.00 87.00 105 GLY A N 1
ATOM 790 C CA . GLY A 1 105 ? 8.804 4.053 -12.459 1.00 87.00 105 GLY A CA 1
ATOM 791 C C . GLY A 1 105 ? 8.317 3.131 -11.343 1.00 87.00 105 GLY A C 1
ATOM 792 O O . GLY A 1 105 ? 7.167 2.703 -11.363 1.00 87.00 105 GLY A O 1
ATOM 793 N N . ILE A 1 106 ? 9.171 2.841 -10.357 1.00 87.75 106 ILE A N 1
ATOM 794 C CA . ILE A 1 106 ? 8.818 2.005 -9.199 1.00 87.75 106 ILE A CA 1
ATOM 795 C C . ILE A 1 106 ? 7.633 2.594 -8.425 1.00 87.75 106 ILE A C 1
ATOM 797 O O . ILE A 1 106 ? 6.710 1.850 -8.090 1.00 87.75 106 ILE A O 1
ATOM 801 N N . GLU A 1 107 ? 7.625 3.904 -8.187 1.00 87.38 107 GLU A N 1
ATOM 802 C CA . GLU A 1 107 ? 6.537 4.613 -7.514 1.00 87.38 107 GLU A CA 1
ATOM 803 C C . GLU A 1 107 ? 5.223 4.472 -8.293 1.00 87.38 107 GLU A C 1
ATOM 805 O O . GLU A 1 107 ? 4.231 4.001 -7.736 1.00 87.38 107 GLU A O 1
ATOM 810 N N . SER A 1 108 ? 5.228 4.776 -9.598 1.00 88.88 108 SER A N 1
ATOM 811 C CA . SER A 1 108 ? 4.044 4.660 -10.459 1.00 88.88 108 SER A CA 1
ATOM 812 C C . SER A 1 108 ? 3.496 3.237 -10.475 1.00 88.88 108 SER A C 1
ATOM 814 O O . SER A 1 108 ? 2.301 3.034 -10.263 1.00 88.88 108 SER A O 1
ATOM 816 N N . PHE A 1 109 ? 4.357 2.235 -10.684 1.00 89.81 109 PHE A N 1
ATOM 817 C CA . PHE A 1 109 ? 3.911 0.846 -10.686 1.00 89.81 109 PHE A CA 1
ATOM 818 C C . PHE A 1 109 ? 3.359 0.451 -9.320 1.00 89.81 109 PHE A C 1
ATOM 820 O O . PHE A 1 109 ? 2.324 -0.202 -9.258 1.00 89.81 109 PHE A O 1
ATOM 827 N N . SER A 1 110 ? 3.988 0.857 -8.221 1.00 91.06 110 SER A N 1
ATOM 828 C CA . SER A 1 110 ? 3.488 0.551 -6.877 1.00 91.06 110 SER A CA 1
ATOM 829 C C . SER A 1 110 ? 2.111 1.180 -6.637 1.00 91.06 110 SER A C 1
ATOM 831 O O . SER A 1 110 ? 1.177 0.473 -6.253 1.00 91.06 110 SER A O 1
ATOM 833 N N . GLY 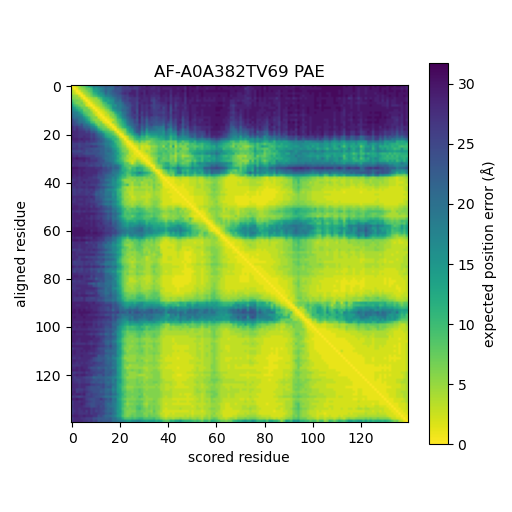A 1 111 ? 1.943 2.462 -6.974 1.00 92.12 111 GLY A N 1
ATOM 834 C CA . GLY A 1 111 ? 0.671 3.180 -6.878 1.00 92.12 111 GLY A CA 1
ATOM 835 C C . GLY A 1 111 ? -0.454 2.487 -7.646 1.00 92.12 111 GLY A C 1
ATOM 836 O O . GLY A 1 111 ? -1.484 2.152 -7.057 1.00 92.12 111 GLY A O 1
ATOM 837 N N . ASP A 1 112 ? -0.231 2.164 -8.923 1.00 92.44 112 ASP A N 1
ATOM 838 C CA . ASP A 1 112 ? -1.223 1.471 -9.756 1.00 92.44 112 ASP A CA 1
ATOM 839 C C . ASP A 1 112 ? -1.650 0.127 -9.145 1.00 92.44 112 ASP A C 1
ATOM 841 O O . ASP A 1 112 ? -2.790 -0.308 -9.285 1.00 92.44 112 ASP A O 1
ATOM 845 N N . GLY A 1 113 ? -0.746 -0.564 -8.450 1.00 92.88 113 GLY A N 1
ATOM 846 C CA . GLY A 1 113 ? -1.038 -1.881 -7.864 1.00 92.88 113 GLY A CA 1
ATOM 847 C C . GLY A 1 113 ? -1.880 -1.839 -6.632 1.00 92.88 113 GLY A C 1
ATOM 848 O O . GLY A 1 113 ? -2.750 -2.699 -6.468 1.00 92.88 113 GLY A O 1
ATOM 849 N N . CYS A 1 114 ? -1.619 -0.836 -5.808 1.00 95.31 114 CYS A N 1
ATOM 850 C CA . CYS A 1 114 ? -2.466 -0.486 -4.694 1.00 95.31 114 CYS A CA 1
ATOM 851 C C . CYS A 1 114 ? -3.867 -0.123 -5.210 1.00 95.31 114 CYS A C 1
ATOM 853 O O . CYS A 1 114 ? -4.835 -0.762 -4.807 1.00 95.31 114 CYS A O 1
ATOM 855 N N . PHE A 1 115 ? -3.996 0.804 -6.165 1.00 95.38 115 PHE A N 1
ATOM 856 C CA . PHE A 1 115 ? -5.314 1.224 -6.665 1.00 95.38 115 PHE A CA 1
ATOM 857 C C . PHE A 1 115 ? -6.125 0.085 -7.296 1.00 95.38 115 PHE A C 1
ATOM 859 O O . PHE A 1 115 ? -7.301 -0.064 -6.974 1.00 95.38 115 PHE A O 1
ATOM 866 N N . GLU A 1 116 ? -5.507 -0.780 -8.105 1.00 95.00 116 GLU A N 1
ATOM 867 C CA . GLU A 1 116 ? -6.176 -1.957 -8.688 1.00 95.00 116 GLU A CA 1
ATOM 868 C C . GLU A 1 116 ? -6.754 -2.924 -7.640 1.00 95.00 116 GLU A C 1
ATOM 870 O O . GLU A 1 116 ? -7.716 -3.638 -7.919 1.00 95.00 116 GLU A O 1
ATOM 875 N N . ARG A 1 117 ? -6.151 -2.996 -6.448 1.00 96.06 117 ARG A N 1
ATOM 876 C CA . ARG A 1 117 ? -6.532 -3.936 -5.377 1.00 96.06 117 ARG A CA 1
ATOM 877 C C . ARG A 1 117 ? -7.438 -3.312 -4.323 1.00 96.06 117 ARG A C 1
ATOM 879 O O . ARG A 1 117 ? -8.062 -4.052 -3.567 1.00 96.06 117 ARG A O 1
ATOM 886 N N . PHE A 1 118 ? -7.528 -1.983 -4.293 1.00 97.50 118 PHE A N 1
ATOM 887 C CA . PHE A 1 118 ? -8.232 -1.227 -3.262 1.00 97.50 118 PHE A CA 1
ATOM 888 C C . PHE A 1 118 ? -9.684 -1.685 -3.094 1.00 97.50 118 PHE A C 1
ATOM 890 O O . PHE A 1 118 ? -10.068 -2.120 -2.013 1.00 97.50 118 PHE A O 1
ATOM 897 N N . GLU A 1 119 ? -10.478 -1.663 -4.168 1.00 97.62 119 GLU A N 1
ATOM 898 C CA . GLU A 1 119 ? -11.909 -1.991 -4.099 1.00 97.62 119 GLU A CA 1
ATOM 899 C C . GLU A 1 119 ? -12.155 -3.438 -3.660 1.00 97.62 119 GLU A C 1
ATOM 901 O O . GLU A 1 119 ? -13.073 -3.706 -2.891 1.00 97.62 119 GLU A O 1
ATOM 906 N N . SER A 1 120 ? -11.304 -4.373 -4.092 1.00 96.75 120 SER A N 1
ATOM 907 C CA . SER A 1 120 ? -11.442 -5.786 -3.717 1.00 96.75 120 SER A CA 1
ATOM 908 C C . SER A 1 120 ? -11.222 -6.026 -2.223 1.00 96.75 120 SER A C 1
ATOM 910 O O . SER A 1 120 ? -11.805 -6.958 -1.674 1.00 96.75 120 SER A O 1
ATOM 912 N N . PHE A 1 121 ? -10.389 -5.208 -1.576 1.00 96.75 121 PHE A N 1
ATOM 913 C CA . PHE A 1 121 ? -10.132 -5.304 -0.142 1.00 96.75 121 PHE A CA 1
ATOM 914 C C . PHE A 1 121 ? -11.135 -4.478 0.680 1.00 96.75 121 PHE A C 1
ATOM 916 O O . PHE A 1 121 ? -11.727 -4.989 1.625 1.00 96.75 121 PHE A O 1
ATOM 923 N N . ILE A 1 122 ? -11.371 -3.221 0.292 1.00 96.75 122 ILE A N 1
ATOM 924 C CA . ILE A 1 122 ? -12.192 -2.257 1.044 1.00 96.75 122 ILE A CA 1
ATOM 925 C C . ILE A 1 122 ? -13.699 -2.460 0.809 1.00 9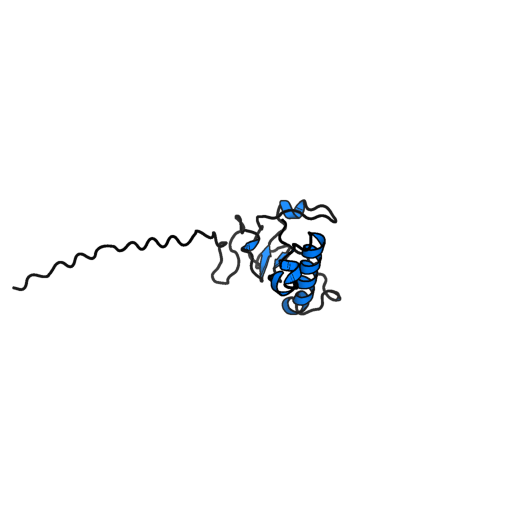6.75 122 ILE A C 1
ATOM 927 O O . ILE A 1 122 ? -14.519 -2.137 1.667 1.00 96.75 122 ILE A O 1
ATOM 931 N N . GLY A 1 123 ? -14.087 -3.001 -0.347 1.00 97.50 123 GLY A N 1
ATOM 932 C CA . GLY A 1 123 ? -15.481 -3.256 -0.721 1.00 97.50 123 GLY A CA 1
ATOM 933 C C . GLY A 1 123 ? -16.217 -2.065 -1.348 1.00 97.50 123 GLY A C 1
ATOM 934 O O . GLY A 1 123 ? -17.396 -2.198 -1.673 1.00 97.50 123 GLY A O 1
ATOM 935 N N . ILE A 1 124 ? -15.543 -0.924 -1.529 1.00 98.00 124 ILE A N 1
ATOM 936 C CA . ILE A 1 124 ? -16.024 0.249 -2.277 1.00 98.00 124 ILE A CA 1
ATOM 937 C C . ILE A 1 124 ? -14.893 0.834 -3.128 1.00 98.00 124 ILE A C 1
ATOM 939 O O . ILE A 1 124 ? -13.714 0.620 -2.831 1.00 98.00 124 ILE A O 1
ATOM 943 N N . SER A 1 125 ? -15.250 1.579 -4.176 1.00 97.56 125 SER A N 1
ATOM 944 C CA . SER A 1 125 ? -14.277 2.269 -5.027 1.00 97.56 125 SER A CA 1
ATOM 945 C C . SER A 1 125 ? -13.478 3.318 -4.242 1.00 97.56 125 S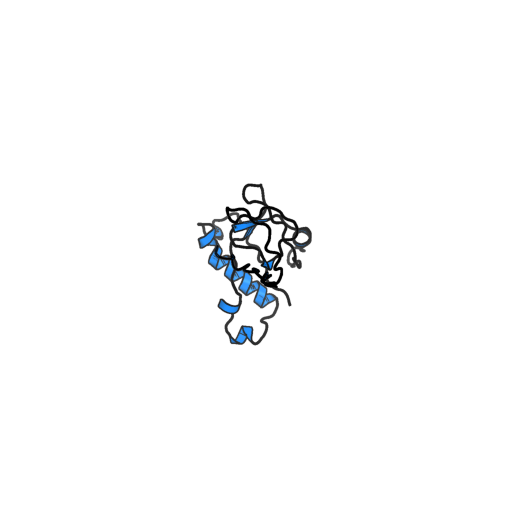ER A C 1
ATOM 947 O O . SER A 1 125 ? -13.926 3.820 -3.206 1.00 97.56 125 SER A O 1
ATOM 949 N N . TYR A 1 126 ? -12.284 3.667 -4.729 1.00 95.62 126 TYR A N 1
ATOM 950 C CA . TYR A 1 126 ? -11.461 4.701 -4.094 1.00 95.62 126 TYR A CA 1
ATOM 951 C C . TYR A 1 126 ? -12.159 6.067 -4.117 1.00 95.62 126 TYR A C 1
ATOM 953 O O . TYR A 1 126 ? -12.137 6.792 -3.126 1.00 95.62 126 TYR A O 1
ATOM 961 N N . GLU A 1 127 ? -12.841 6.394 -5.214 1.00 96.44 127 GLU A N 1
ATOM 962 C CA . GLU A 1 127 ? -13.567 7.650 -5.407 1.00 96.44 127 GLU A CA 1
ATOM 963 C C . GLU A 1 127 ? -14.747 7.826 -4.443 1.00 96.44 127 GLU A C 1
ATOM 965 O O . GLU A 1 127 ? -15.128 8.956 -4.132 1.00 96.44 127 GLU A O 1
ATOM 970 N N . GLU A 1 128 ? -15.331 6.725 -3.972 1.00 97.62 128 GLU A N 1
ATOM 971 C CA . GLU A 1 128 ? -16.410 6.723 -2.980 1.00 97.62 128 GLU A CA 1
ATOM 972 C C . GLU A 1 128 ? -15.892 6.602 -1.539 1.00 97.62 128 GLU A C 1
ATOM 974 O O . GLU A 1 128 ? -16.670 6.722 -0.589 1.00 97.62 128 GLU A O 1
ATOM 979 N N . SER A 1 129 ? -14.588 6.382 -1.362 1.00 96.94 129 SER A N 1
ATOM 980 C CA . SER A 1 129 ? -13.950 6.211 -0.062 1.00 96.94 129 SER A CA 1
ATOM 981 C C . SER A 1 129 ? -13.432 7.529 0.515 1.00 96.94 129 SER A C 1
ATOM 983 O O . SER A 1 129 ? -13.074 8.468 -0.192 1.00 96.94 129 SER A O 1
ATOM 985 N N . THR A 1 130 ? -13.354 7.591 1.844 1.00 96.69 130 THR A N 1
ATOM 986 C CA . THR A 1 130 ? -12.656 8.664 2.570 1.00 96.69 130 THR A CA 1
ATOM 987 C C . THR A 1 130 ? -11.215 8.293 2.923 1.00 96.69 130 THR A C 1
ATOM 989 O O . THR A 1 130 ? -10.514 9.100 3.533 1.00 96.69 130 THR A O 1
ATOM 992 N N . LEU A 1 131 ? -10.790 7.065 2.612 1.00 95.75 131 LEU A N 1
ATOM 993 C CA . LEU A 1 131 ? -9.454 6.562 2.914 1.00 95.75 131 LEU A CA 1
ATOM 994 C C . LEU A 1 131 ? -8.432 7.110 1.918 1.00 95.75 131 LEU A C 1
ATOM 996 O O . LEU A 1 131 ? -8.731 7.324 0.745 1.00 95.75 131 LEU A O 1
ATOM 1000 N N . LEU A 1 132 ? -7.203 7.304 2.388 1.00 91.38 132 LEU A N 1
ATOM 1001 C CA . LEU A 1 132 ? -6.073 7.662 1.541 1.00 91.38 132 LEU A CA 1
ATOM 1002 C C . LEU A 1 132 ? -5.239 6.420 1.251 1.00 91.38 132 LEU A C 1
ATOM 1004 O O . LEU A 1 132 ? -5.024 5.592 2.130 1.00 91.38 132 LEU A O 1
ATOM 1008 N N . VAL A 1 133 ? -4.712 6.332 0.032 1.00 91.38 133 VAL A N 1
ATOM 1009 C CA . VAL A 1 133 ? -3.725 5.310 -0.320 1.00 91.38 133 VAL A CA 1
ATOM 1010 C C . VAL A 1 133 ? -2.321 5.870 -0.100 1.00 91.38 133 VAL A C 1
ATOM 1012 O O . VAL A 1 133 ? -1.989 6.987 -0.513 1.00 91.38 133 VAL A O 1
ATOM 1015 N N . ARG A 1 134 ? -1.490 5.078 0.573 1.00 88.75 134 ARG A N 1
ATOM 1016 C CA . ARG A 1 134 ? -0.044 5.268 0.698 1.00 88.75 134 ARG A CA 1
ATOM 1017 C C . ARG A 1 134 ? 0.638 4.035 0.124 1.00 88.75 134 ARG A C 1
ATOM 1019 O O . ARG A 1 134 ? 0.101 2.935 0.217 1.00 88.75 134 ARG A O 1
ATOM 1026 N N . MET A 1 135 ? 1.795 4.241 -0.489 1.00 88.25 135 MET A N 1
ATOM 1027 C CA . MET A 1 135 ? 2.596 3.172 -1.061 1.00 88.25 135 MET A CA 1
ATOM 1028 C C . MET A 1 135 ? 3.928 3.124 -0.329 1.00 88.25 135 MET A C 1
ATOM 1030 O O . MET A 1 135 ? 4.588 4.147 -0.163 1.00 88.25 135 MET A O 1
ATOM 1034 N N . LEU A 1 136 ? 4.300 1.924 0.094 1.00 89.00 136 LEU A N 1
ATOM 1035 C CA . LEU A 1 136 ? 5.674 1.583 0.415 1.00 89.00 136 LEU A CA 1
ATOM 1036 C C . LEU A 1 136 ? 6.216 0.827 -0.789 1.00 89.00 136 LEU A C 1
ATOM 1038 O O . LEU A 1 136 ? 5.553 -0.067 -1.320 1.00 89.00 136 LEU A O 1
ATOM 1042 N N . TYR A 1 137 ? 7.393 1.221 -1.250 1.00 88.38 137 TYR A N 1
ATOM 1043 C CA . TYR A 1 137 ? 8.044 0.588 -2.381 1.00 88.38 137 TYR A CA 1
ATOM 1044 C C . TYR A 1 137 ? 9.541 0.455 -2.116 1.00 88.38 137 TYR A C 1
ATOM 1046 O O . TYR A 1 137 ? 10.115 1.293 -1.418 1.00 88.38 137 TYR A O 1
ATOM 1054 N N . PRO A 1 138 ? 10.191 -0.583 -2.665 1.00 85.19 138 PRO A N 1
ATOM 1055 C CA . PRO A 1 138 ? 11.627 -0.742 -2.509 1.00 85.19 138 PRO A CA 1
ATOM 1056 C C . PRO A 1 138 ? 12.385 0.425 -3.148 1.00 85.19 138 PRO A C 1
ATOM 1058 O O . PRO A 1 138 ? 12.129 0.784 -4.300 1.00 85.19 138 PRO A O 1
ATOM 1061 N N . THR A 1 139 ? 13.348 0.977 -2.419 1.00 78.38 139 THR A N 1
ATOM 1062 C CA . THR A 1 139 ? 14.353 1.909 -2.944 1.00 78.38 139 THR A CA 1
ATOM 1063 C C . THR A 1 139 ? 15.638 1.152 -3.311 1.00 78.38 139 THR A C 1
ATOM 1065 O O . THR A 1 139 ? 15.793 -0.023 -2.969 1.00 78.38 139 THR A O 1
ATOM 1068 N N . ALA A 1 140 ? 16.516 1.783 -4.100 1.00 69.19 140 ALA A N 1
ATOM 1069 C CA . ALA A 1 140 ? 17.756 1.182 -4.610 1.00 69.19 140 ALA A CA 1
ATOM 1070 C C . ALA A 1 140 ? 18.962 1.396 -3.685 1.00 69.19 140 ALA A C 1
ATOM 1072 O O . ALA A 1 140 ? 19.000 2.443 -3.001 1.00 69.19 140 ALA A O 1
#

pLDDT: mean 77.97, std 16.1, range [41.03, 98.0]